Protein AF-A0A6G3XTG0-F1 (afdb_monomer)

Radius of gyration: 20.07 Å; Cα contacts (8 Å, |Δi|>4): 57; chains: 1; bounding box: 42×36×54 Å

Sequence (88 aa):
PQDASARLPTEEQLAAHYGVSVLTMRQALKELEAEGLISRHRRRGTFIEPRARRVSPVRLLGSVDAIVAQQSGEATTVLGHGPVPLPG

Organism: NCBI:txid2706086

Secondary structure (DSSP, 8-state):
--SSTTBPPPHHHHHHHHT--HHHHHHHHHHHHHTTSEEEETTTEEEE-GGGG--------S-HHHHHHH-SS-----------PPP-

Structure (mmCIF, N/CA/C/O backbone):
data_AF-A0A6G3XTG0-F1
#
_entry.id   AF-A0A6G3XTG0-F1
#
loop_
_atom_site.group_PDB
_atom_site.id
_atom_site.type_symbol
_atom_site.label_atom_id
_atom_site.label_alt_id
_atom_site.label_comp_id
_atom_site.label_asym_id
_atom_site.label_entity_id
_atom_site.label_seq_id
_atom_site.pdbx_PDB_ins_code
_atom_site.Cartn_x
_atom_site.Cartn_y
_atom_site.Cartn_z
_atom_site.occupancy
_atom_site.B_iso_or_equiv
_atom_site.auth_seq_id
_atom_site.auth_comp_id
_atom_site.auth_asym_id
_atom_site.auth_atom_id
_atom_site.pdbx_PDB_model_num
ATOM 1 N N . PRO A 1 1 ? -8.264 2.697 -20.462 1.00 35.53 1 PRO A N 1
ATOM 2 C CA . PRO A 1 1 ? -8.603 3.737 -19.462 1.00 35.53 1 PRO A CA 1
ATOM 3 C C . PRO A 1 1 ? -7.557 3.761 -18.332 1.00 35.53 1 PRO A C 1
ATOM 5 O O . PRO A 1 1 ? -7.623 2.938 -17.425 1.00 35.53 1 PRO A O 1
ATOM 8 N N . GLN A 1 2 ? -6.545 4.631 -18.433 1.00 43.19 2 GLN A N 1
ATOM 9 C CA . GLN A 1 2 ? -5.331 4.568 -17.601 1.00 43.19 2 GLN A CA 1
ATOM 10 C C . GLN A 1 2 ? -5.031 5.892 -16.873 1.00 43.19 2 GLN A C 1
ATOM 12 O O . GLN A 1 2 ? -3.888 6.160 -16.536 1.00 43.19 2 GLN A O 1
ATOM 17 N N . ASP A 1 3 ? -6.053 6.696 -16.562 1.00 42.00 3 ASP A N 1
ATOM 18 C CA . ASP A 1 3 ? -5.851 8.063 -16.039 1.00 42.00 3 ASP A CA 1
ATOM 19 C C . ASP A 1 3 ? -6.459 8.316 -14.644 1.00 42.00 3 ASP A C 1
ATOM 21 O O . ASP A 1 3 ? -6.329 9.401 -14.089 1.00 42.00 3 ASP A O 1
ATOM 25 N N . ALA A 1 4 ? -7.024 7.287 -13.997 1.00 47.62 4 ALA A N 1
ATOM 26 C CA . ALA A 1 4 ? -7.351 7.308 -12.559 1.00 47.62 4 ALA A CA 1
ATOM 27 C C . ALA A 1 4 ? -6.152 6.905 -11.661 1.00 47.62 4 ALA A C 1
ATOM 29 O O . ALA A 1 4 ? -6.241 6.899 -10.437 1.00 47.62 4 ALA A O 1
ATOM 30 N N . SER A 1 5 ? -5.022 6.543 -12.278 1.00 58.81 5 SER A N 1
ATOM 31 C CA . SER A 1 5 ? -3.984 5.666 -11.716 1.00 58.81 5 SER A CA 1
ATOM 32 C C . SER A 1 5 ? -3.037 6.326 -10.698 1.00 58.81 5 SER A C 1
ATOM 34 O O . SER A 1 5 ? -2.258 5.625 -10.059 1.00 58.81 5 SER A O 1
ATOM 36 N N . ALA A 1 6 ? -3.052 7.650 -10.526 1.00 79.25 6 ALA A N 1
ATOM 37 C CA . ALA A 1 6 ? -2.079 8.323 -9.657 1.00 79.25 6 ALA A CA 1
ATOM 38 C C . ALA A 1 6 ? -2.464 8.330 -8.170 1.00 79.25 6 ALA A C 1
ATOM 40 O O . ALA A 1 6 ? -1.579 8.461 -7.331 1.00 79.25 6 ALA A O 1
ATOM 41 N N . ARG A 1 7 ? -3.753 8.203 -7.831 1.00 89.62 7 ARG A N 1
ATOM 42 C CA . ARG A 1 7 ? -4.247 8.260 -6.449 1.00 89.62 7 ARG A CA 1
ATOM 43 C C . ARG A 1 7 ? -4.725 6.883 -6.005 1.00 89.62 7 ARG A C 1
ATOM 45 O O . ARG A 1 7 ? -5.524 6.258 -6.694 1.00 89.62 7 ARG A O 1
ATOM 52 N N . LEU A 1 8 ? -4.263 6.436 -4.844 1.00 92.00 8 LEU A N 1
ATOM 53 C CA . LEU A 1 8 ? -4.716 5.187 -4.247 1.00 92.00 8 LEU A CA 1
ATOM 54 C C . LEU A 1 8 ? -6.110 5.343 -3.608 1.00 92.00 8 LEU A C 1
ATOM 56 O O . LEU A 1 8 ? -6.449 6.437 -3.131 1.00 92.00 8 LEU A O 1
ATOM 60 N N . PRO A 1 9 ? -6.903 4.254 -3.557 1.00 94.19 9 PRO A N 1
ATOM 61 C CA . PRO A 1 9 ? -8.105 4.176 -2.729 1.00 94.19 9 PRO A CA 1
ATOM 62 C C . PRO A 1 9 ? -7.792 4.409 -1.241 1.00 94.19 9 PRO A C 1
ATOM 64 O O . PRO A 1 9 ? -6.631 4.445 -0.824 1.00 94.19 9 PRO A O 1
ATOM 67 N N . THR A 1 10 ? -8.827 4.587 -0.418 1.00 94.00 10 THR A N 1
ATOM 68 C CA . THR A 1 10 ? -8.637 4.780 1.029 1.00 94.00 10 THR A CA 1
ATOM 69 C C . THR A 1 10 ? -8.101 3.517 1.712 1.00 94.00 10 THR A C 1
ATOM 71 O O . THR A 1 10 ? -8.230 2.410 1.189 1.00 94.00 10 THR A O 1
ATOM 74 N N . GLU A 1 11 ? -7.536 3.674 2.918 1.00 94.69 11 GLU A N 1
ATOM 75 C CA . GLU A 1 11 ? -7.081 2.545 3.752 1.00 94.69 11 GLU A CA 1
ATOM 76 C C . GLU A 1 11 ? -8.186 1.497 3.938 1.00 94.69 11 GLU A C 1
ATOM 78 O O . GLU A 1 11 ? -7.927 0.305 3.834 1.00 94.69 11 GLU A O 1
ATOM 83 N N . GLU A 1 12 ? -9.421 1.943 4.163 1.00 96.12 12 GLU A N 1
ATOM 84 C CA . GLU A 1 12 ? -10.592 1.086 4.378 1.00 96.12 12 GLU A CA 1
ATOM 85 C C . GLU A 1 12 ? -10.972 0.302 3.119 1.00 96.12 12 GLU A C 1
ATOM 87 O O . GLU A 1 12 ? -11.234 -0.896 3.191 1.00 96.12 12 GLU A O 1
ATOM 92 N N . GLN A 1 13 ? -10.956 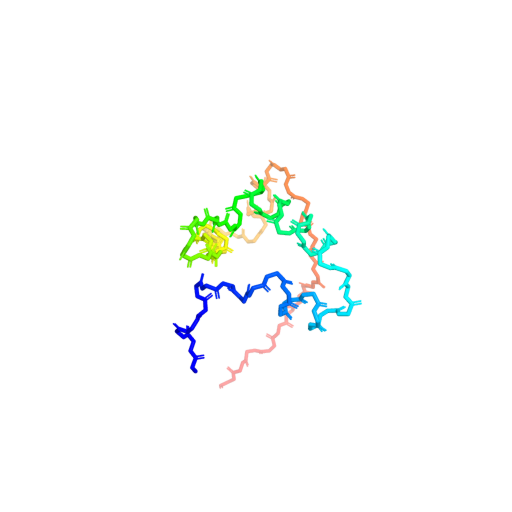0.958 1.955 1.00 95.94 13 GLN A N 1
ATOM 93 C CA . GLN A 1 13 ? -11.255 0.315 0.675 1.00 95.94 13 GLN A CA 1
ATOM 94 C C . GLN A 1 13 ? -10.201 -0.734 0.319 1.00 95.94 13 GLN A C 1
ATOM 96 O O . GLN A 1 13 ? -10.545 -1.830 -0.116 1.00 95.94 13 GLN A O 1
ATOM 101 N N . LEU A 1 14 ? -8.923 -0.415 0.533 1.00 96.19 14 LEU A N 1
ATOM 102 C CA . LEU A 1 14 ? -7.827 -1.354 0.309 1.00 96.19 14 LEU A CA 1
ATOM 103 C C . LEU A 1 14 ? -7.891 -2.519 1.302 1.00 96.19 14 LEU A C 1
ATOM 105 O O . LEU A 1 14 ? -7.774 -3.671 0.900 1.00 96.19 14 LEU A O 1
ATOM 109 N N . ALA A 1 15 ? -8.129 -2.242 2.584 1.00 97.88 15 ALA A N 1
ATOM 110 C CA . ALA A 1 15 ? -8.267 -3.275 3.605 1.00 97.88 15 ALA A CA 1
ATOM 111 C C . ALA A 1 15 ? -9.405 -4.253 3.273 1.00 97.88 15 ALA A C 1
ATOM 113 O O . ALA A 1 15 ? -9.198 -5.464 3.317 1.00 97.88 15 ALA A O 1
ATOM 114 N N . ALA A 1 16 ? -10.567 -3.737 2.858 1.00 98.00 16 ALA A N 1
ATOM 115 C CA . ALA A 1 16 ? -11.694 -4.553 2.416 1.00 98.00 16 ALA A CA 1
ATOM 116 C C . ALA A 1 16 ? -11.368 -5.368 1.155 1.00 98.00 16 ALA A C 1
ATOM 118 O O . ALA A 1 16 ? -11.685 -6.552 1.098 1.00 98.00 16 ALA A O 1
ATOM 119 N N . HIS A 1 17 ? -10.703 -4.760 0.166 1.00 97.00 17 HIS A N 1
ATOM 120 C CA . HIS A 1 17 ? -10.322 -5.441 -1.072 1.00 97.00 17 HIS A CA 1
ATOM 121 C C . HIS A 1 17 ? -9.364 -6.615 -0.830 1.00 97.00 17 HIS A C 1
ATOM 123 O O . HIS A 1 17 ? -9.522 -7.670 -1.436 1.00 97.00 17 HIS A O 1
ATOM 129 N N . TYR A 1 18 ? -8.395 -6.441 0.072 1.00 96.56 18 TYR A N 1
ATOM 130 C CA . TYR A 1 18 ? -7.392 -7.460 0.388 1.00 96.56 18 TYR A CA 1
ATOM 131 C C . TYR A 1 18 ? -7.777 -8.375 1.562 1.00 96.56 18 TYR A C 1
ATOM 133 O O . TYR A 1 18 ? -7.019 -9.283 1.891 1.00 96.56 18 TYR A O 1
ATOM 141 N N . GLY A 1 1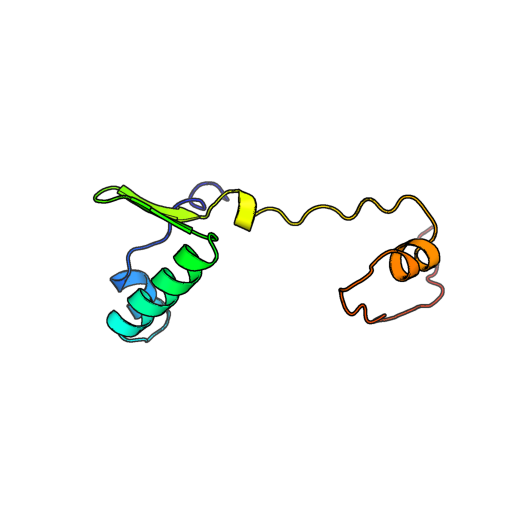9 ? -8.931 -8.159 2.203 1.00 97.56 19 GLY A N 1
ATOM 142 C CA . GLY A 1 19 ? -9.391 -8.975 3.331 1.00 97.56 19 GLY A CA 1
ATOM 143 C C . GLY A 1 19 ? -8.509 -8.867 4.581 1.00 97.56 19 GLY A C 1
ATOM 144 O O . GLY A 1 19 ? -8.387 -9.830 5.334 1.00 97.56 19 GLY A O 1
ATOM 145 N N . VAL A 1 20 ? -7.875 -7.713 4.804 1.00 98.06 20 VAL A N 1
ATOM 146 C CA . VAL A 1 20 ? -6.976 -7.472 5.945 1.00 98.06 20 VAL A CA 1
ATOM 147 C C . VAL A 1 20 ? -7.548 -6.429 6.900 1.00 98.06 20 VAL A C 1
ATOM 149 O O . VAL A 1 20 ? -8.458 -5.674 6.561 1.00 98.06 20 VAL A O 1
ATOM 152 N N . SER A 1 21 ? -6.991 -6.346 8.110 1.00 98.31 21 SER A N 1
ATOM 153 C CA . SER A 1 21 ? -7.350 -5.265 9.030 1.00 98.31 21 SER A CA 1
ATOM 154 C C . SER A 1 21 ? -6.890 -3.900 8.493 1.00 98.31 21 SER A C 1
ATOM 156 O O . SER A 1 21 ? -5.848 -3.790 7.838 1.00 98.31 21 SER A O 1
ATOM 158 N N . VAL A 1 22 ? -7.619 -2.830 8.830 1.00 97.75 22 VAL A N 1
ATOM 159 C CA . VAL A 1 22 ? -7.224 -1.449 8.482 1.00 97.75 22 VAL A CA 1
ATOM 160 C C . VAL A 1 22 ? -5.852 -1.097 9.068 1.00 97.75 22 VAL A C 1
ATOM 162 O O . VAL A 1 22 ? -5.072 -0.397 8.430 1.00 97.75 22 VAL A O 1
ATOM 165 N N . LEU A 1 23 ? -5.516 -1.623 10.252 1.00 97.94 23 LEU A N 1
ATOM 166 C CA . LEU A 1 23 ? -4.200 -1.429 10.866 1.00 97.94 23 LEU A CA 1
ATOM 167 C C . LEU A 1 23 ? -3.080 -2.053 10.020 1.00 97.94 23 LEU A C 1
ATOM 169 O O . LEU A 1 23 ? -2.052 -1.415 9.802 1.00 97.94 23 LEU A O 1
ATOM 173 N N . THR A 1 24 ? -3.299 -3.265 9.505 1.00 97.50 24 THR A N 1
ATOM 174 C CA . THR A 1 24 ? -2.362 -3.957 8.607 1.00 97.50 24 THR A CA 1
ATOM 175 C C . THR A 1 24 ? -2.159 -3.164 7.319 1.00 97.50 24 THR A C 1
ATOM 177 O O . THR A 1 24 ? -1.024 -2.91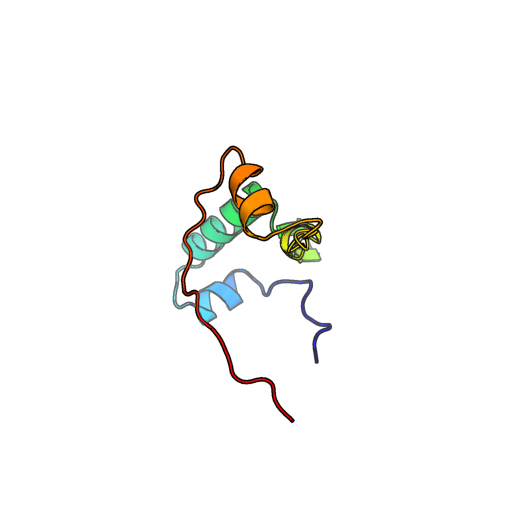8 6.919 1.00 97.50 24 THR A O 1
ATOM 180 N N . MET A 1 25 ? -3.249 -2.696 6.702 1.00 97.50 25 MET A N 1
ATOM 181 C CA . MET A 1 25 ? -3.169 -1.876 5.491 1.00 97.50 25 MET A CA 1
ATOM 182 C C . MET A 1 25 ? -2.438 -0.553 5.749 1.00 97.50 25 MET A C 1
ATOM 184 O O . MET A 1 25 ? -1.589 -0.139 4.961 1.00 97.50 25 MET A O 1
ATOM 188 N N . ARG A 1 26 ? -2.702 0.095 6.888 1.00 96.25 26 ARG A N 1
ATOM 189 C CA . ARG A 1 26 ? -2.000 1.317 7.290 1.00 96.25 26 ARG A CA 1
ATOM 190 C C . ARG A 1 26 ? -0.494 1.102 7.412 1.00 96.25 26 ARG A C 1
ATOM 192 O O . ARG A 1 26 ? 0.257 1.975 6.975 1.00 96.25 26 ARG A O 1
ATOM 199 N N . GLN A 1 27 ? -0.076 -0.018 8.005 1.00 97.81 27 GLN A N 1
ATOM 200 C CA . GLN A 1 27 ? 1.332 -0.382 8.154 1.00 97.81 27 GLN A CA 1
ATOM 201 C C . GLN A 1 27 ? 1.990 -0.624 6.789 1.00 97.81 27 GLN A C 1
ATOM 203 O O . GLN A 1 27 ? 3.013 -0.009 6.505 1.00 97.81 27 GLN A O 1
ATOM 208 N N . ALA A 1 28 ? 1.355 -1.396 5.904 1.00 96.94 28 ALA A N 1
ATOM 209 C CA . ALA A 1 28 ? 1.859 -1.624 4.548 1.00 96.94 28 ALA A CA 1
ATOM 210 C C . ALA A 1 28 ? 2.032 -0.307 3.769 1.00 96.94 28 ALA A C 1
ATOM 212 O O . ALA A 1 28 ? 3.089 -0.021 3.214 1.00 96.94 28 ALA A O 1
ATOM 213 N N . LEU A 1 29 ? 1.025 0.572 3.802 1.00 95.94 29 LEU A N 1
ATOM 214 C CA . LEU A 1 29 ? 1.126 1.888 3.171 1.00 95.94 29 LEU A CA 1
ATOM 215 C C . LEU A 1 29 ? 2.181 2.791 3.838 1.00 95.94 29 LEU A C 1
ATOM 217 O O . LEU A 1 29 ? 2.550 3.816 3.274 1.00 95.94 29 LEU A O 1
ATOM 221 N N . LYS A 1 30 ? 2.591 2.535 5.084 1.00 96.12 30 LYS A N 1
ATOM 222 C CA . LYS A 1 30 ? 3.646 3.312 5.756 1.00 96.12 30 LYS A CA 1
ATOM 223 C C . LYS A 1 30 ? 5.021 2.868 5.260 1.00 96.12 30 LYS A C 1
ATOM 225 O O . LYS A 1 30 ? 5.886 3.708 5.051 1.00 96.12 30 LYS A O 1
ATOM 230 N N . GLU A 1 31 ? 5.198 1.571 5.036 1.00 97.12 31 GLU A N 1
ATOM 231 C CA . GLU A 1 31 ? 6.416 1.002 4.452 1.00 97.12 31 GLU A CA 1
ATOM 232 C C . GLU A 1 31 ? 6.615 1.483 3.011 1.00 97.12 31 GLU A C 1
ATOM 234 O O . GLU A 1 31 ? 7.666 2.030 2.695 1.00 97.12 31 GLU A O 1
ATOM 239 N N . LEU A 1 32 ? 5.566 1.443 2.183 1.00 94.31 32 LEU A N 1
ATOM 240 C CA . LEU A 1 32 ? 5.626 1.965 0.810 1.00 94.31 32 LEU A CA 1
ATOM 241 C C . LEU A 1 32 ? 5.951 3.468 0.748 1.00 94.31 32 LEU A C 1
ATOM 243 O O . LEU A 1 32 ? 6.593 3.936 -0.192 1.00 94.31 32 LEU A O 1
ATOM 247 N N . GLU A 1 33 ? 5.495 4.246 1.732 1.00 94.31 33 GLU A N 1
ATOM 248 C CA . GLU A 1 33 ? 5.845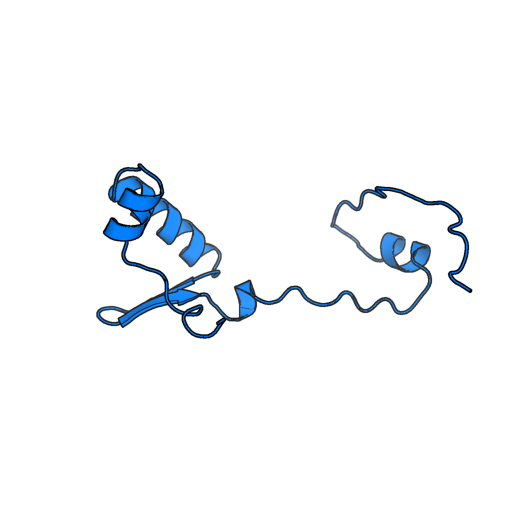 5.664 1.854 1.00 94.31 33 GLU A CA 1
ATOM 249 C C . GLU A 1 33 ? 7.313 5.850 2.262 1.00 94.31 33 GLU A C 1
ATOM 251 O O . GLU A 1 33 ? 7.995 6.710 1.706 1.00 94.31 33 GLU A O 1
ATOM 256 N N . ALA A 1 34 ? 7.825 5.017 3.173 1.00 94.31 34 ALA A N 1
ATOM 257 C CA . ALA A 1 34 ? 9.227 5.032 3.591 1.00 94.31 34 ALA A CA 1
ATOM 258 C C . ALA A 1 34 ? 10.186 4.633 2.454 1.00 94.31 34 ALA A C 1
ATOM 260 O O . ALA A 1 34 ? 11.229 5.260 2.282 1.00 94.31 34 ALA A O 1
ATOM 261 N N . GLU A 1 35 ? 9.801 3.659 1.627 1.00 92.75 35 GLU A N 1
ATOM 262 C CA . GLU A 1 35 ? 10.493 3.305 0.377 1.00 92.75 35 GLU A CA 1
ATOM 263 C C . GLU A 1 35 ? 10.341 4.385 -0.702 1.00 92.75 35 GLU A C 1
ATOM 265 O O . GLU A 1 35 ? 11.017 4.380 -1.734 1.00 92.75 35 GLU A O 1
ATOM 270 N N . GLY A 1 36 ? 9.453 5.351 -0.466 1.00 90.50 36 GLY A N 1
ATOM 271 C CA . GLY A 1 36 ? 9.268 6.478 -1.349 1.00 90.50 36 GLY A CA 1
ATOM 272 C C . GLY A 1 36 ? 8.450 6.165 -2.594 1.00 90.50 36 GLY A C 1
ATOM 273 O O . GLY A 1 36 ? 8.491 6.932 -3.559 1.00 90.50 36 GLY A O 1
ATOM 274 N N . LEU A 1 37 ? 7.724 5.054 -2.595 1.00 91.69 37 LEU A N 1
ATOM 275 C CA . LEU A 1 37 ? 6.897 4.622 -3.713 1.00 91.69 37 LEU A CA 1
ATOM 276 C C . LEU A 1 37 ? 5.563 5.374 -3.766 1.00 91.69 37 LEU A C 1
ATOM 278 O O . LEU A 1 37 ? 4.947 5.480 -4.829 1.00 91.69 37 LEU A O 1
ATOM 282 N N . ILE A 1 38 ? 5.131 5.922 -2.630 1.00 94.00 38 ILE A N 1
ATOM 283 C CA . ILE A 1 38 ? 3.910 6.715 -2.492 1.00 94.00 38 ILE A CA 1
ATOM 284 C C . ILE A 1 38 ? 4.141 7.948 -1.608 1.00 94.00 38 ILE A C 1
ATOM 286 O O . ILE A 1 38 ? 5.083 7.984 -0.821 1.00 94.00 38 ILE A O 1
ATOM 290 N N . SER A 1 39 ? 3.245 8.932 -1.695 1.00 93.12 39 SER A N 1
ATOM 291 C CA . SER A 1 39 ? 3.187 10.086 -0.792 1.00 93.12 39 SER A CA 1
ATOM 292 C C . SER A 1 39 ? 1.785 10.319 -0.243 1.00 93.12 39 SER A C 1
ATOM 294 O O . SER A 1 39 ? 0.780 10.262 -0.964 1.00 93.12 39 SER A O 1
ATOM 296 N N . ARG A 1 40 ? 1.696 10.623 1.056 1.00 92.25 40 ARG A N 1
ATOM 297 C CA . ARG A 1 40 ? 0.429 10.944 1.721 1.00 92.25 40 ARG A CA 1
ATOM 298 C C . ARG A 1 40 ? 0.263 12.444 1.900 1.00 92.25 40 ARG A C 1
ATOM 300 O O . ARG A 1 40 ? 1.097 13.130 2.477 1.00 92.25 40 ARG A O 1
ATOM 307 N N . HIS A 1 41 ? -0.891 12.948 1.484 1.00 89.56 41 HIS A N 1
ATOM 308 C CA . HIS A 1 41 ? -1.256 14.346 1.642 1.00 89.56 41 HIS A CA 1
ATOM 309 C C . HIS A 1 41 ? -2.510 14.463 2.507 1.00 89.56 41 HIS A C 1
ATOM 311 O O . HIS A 1 41 ? -3.589 13.967 2.158 1.00 89.56 41 HIS A O 1
ATOM 317 N N . ARG A 1 42 ? -2.394 15.164 3.641 1.00 84.38 42 ARG A N 1
ATOM 318 C CA . ARG A 1 42 ? -3.517 15.380 4.565 1.00 84.38 42 ARG A CA 1
ATOM 319 C C . ARG A 1 42 ? -4.705 15.999 3.813 1.00 84.38 42 ARG A C 1
ATOM 321 O O . ARG A 1 42 ? -4.549 17.007 3.129 1.00 84.38 42 ARG A O 1
ATOM 328 N N . ARG A 1 43 ? -5.892 15.388 3.936 1.00 84.94 43 ARG A N 1
ATOM 329 C CA . ARG A 1 43 ? -7.149 15.754 3.234 1.00 84.94 43 ARG A CA 1
ATOM 330 C C . ARG A 1 43 ? -7.130 15.636 1.699 1.00 84.94 43 ARG A C 1
ATOM 332 O O . ARG A 1 43 ? -8.145 15.923 1.076 1.00 84.94 43 ARG A O 1
ATOM 339 N N . ARG A 1 44 ? -6.026 15.204 1.081 1.00 83.94 44 ARG A N 1
ATOM 340 C CA . ARG A 1 44 ? -5.923 15.001 -0.378 1.00 83.94 44 ARG A CA 1
ATOM 341 C C . ARG A 1 44 ? -5.782 13.531 -0.77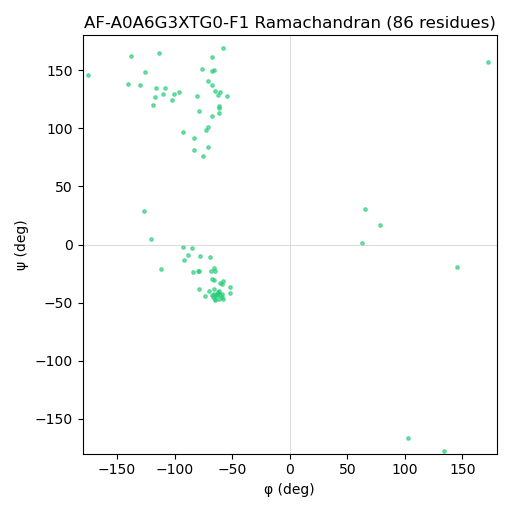6 1.00 83.94 44 ARG A C 1
ATOM 343 O O . ARG A 1 44 ? -6.147 13.189 -1.894 1.00 83.94 44 ARG A O 1
ATOM 350 N N . GLY A 1 45 ? -5.350 12.667 0.142 1.00 89.19 45 GLY A N 1
ATOM 351 C CA . GLY A 1 45 ? -5.231 11.223 -0.072 1.00 89.19 45 GLY A CA 1
ATOM 352 C C . GLY A 1 45 ? -3.791 10.778 -0.316 1.00 89.19 45 GLY A C 1
ATOM 353 O O . GLY A 1 45 ? -2.851 11.530 -0.053 1.00 89.19 45 GLY A O 1
ATOM 354 N N . THR A 1 46 ? -3.639 9.548 -0.797 1.00 93.12 46 THR A N 1
ATOM 355 C CA . THR A 1 46 ? -2.341 8.909 -1.045 1.00 93.12 46 THR A CA 1
ATOM 356 C C . THR A 1 46 ? -2.097 8.798 -2.543 1.00 93.12 46 THR A C 1
ATOM 358 O O . THR A 1 46 ? -3.002 8.406 -3.279 1.00 93.12 46 THR A O 1
ATOM 361 N N . PHE A 1 47 ? -0.895 9.138 -2.995 1.00 92.75 47 PHE A N 1
ATOM 362 C CA . PHE A 1 47 ? -0.536 9.199 -4.410 1.00 92.75 47 PHE A CA 1
ATOM 363 C C . PHE A 1 47 ? 0.693 8.344 -4.708 1.00 92.75 47 PHE A C 1
ATOM 365 O O . PHE A 1 47 ? 1.555 8.194 -3.853 1.00 92.75 47 PHE A O 1
ATOM 372 N N . ILE A 1 48 ? 0.765 7.782 -5.914 1.00 91.94 48 ILE A N 1
ATOM 373 C CA . ILE A 1 48 ? 1.911 7.004 -6.398 1.00 91.94 48 ILE A CA 1
ATOM 374 C C . ILE A 1 48 ? 2.996 7.966 -6.875 1.00 91.94 48 ILE A C 1
ATOM 376 O O . ILE A 1 48 ? 2.737 8.819 -7.726 1.00 91.94 48 ILE A O 1
ATOM 380 N N . GLU A 1 49 ? 4.216 7.797 -6.373 1.00 89.81 49 GLU A N 1
ATOM 381 C CA . GLU A 1 49 ? 5.343 8.640 -6.752 1.00 89.81 49 GLU A CA 1
ATOM 382 C C . GLU A 1 49 ? 5.803 8.357 -8.194 1.00 89.81 49 GLU A C 1
ATOM 384 O O . GLU A 1 49 ? 5.891 7.197 -8.607 1.00 89.81 49 GLU A O 1
ATOM 389 N N . PRO A 1 50 ? 6.179 9.380 -8.986 1.00 77.06 50 PRO A N 1
ATOM 390 C CA . PRO A 1 50 ? 6.629 9.185 -10.365 1.00 77.06 50 PRO A CA 1
ATOM 391 C C . PRO A 1 50 ? 7.845 8.261 -10.486 1.00 77.06 50 PRO A C 1
ATOM 393 O O . PRO A 1 50 ? 7.973 7.546 -11.477 1.00 77.06 50 PRO A O 1
ATOM 396 N N . ARG A 1 51 ? 8.732 8.247 -9.479 1.00 72.19 51 ARG A N 1
ATOM 397 C CA . ARG A 1 51 ? 9.886 7.334 -9.430 1.00 72.19 51 ARG A CA 1
ATOM 398 C C . ARG A 1 51 ? 9.480 5.868 -9.294 1.00 72.19 51 ARG A C 1
ATOM 400 O O . ARG A 1 51 ? 10.151 5.027 -9.873 1.00 72.19 51 ARG A O 1
ATOM 407 N N . ALA A 1 52 ? 8.356 5.574 -8.637 1.00 67.38 52 ALA A N 1
ATOM 408 C CA . ALA A 1 52 ? 7.827 4.214 -8.538 1.00 67.38 52 ALA A CA 1
ATOM 409 C C . ALA A 1 52 ? 7.402 3.662 -9.909 1.00 67.38 52 ALA A C 1
ATOM 411 O O . ALA A 1 52 ? 7.347 2.456 -10.110 1.00 67.38 52 ALA A O 1
ATOM 412 N N . ARG A 1 53 ? 7.113 4.549 -10.872 1.00 64.94 53 ARG A N 1
ATOM 413 C CA . ARG A 1 53 ? 6.764 4.184 -12.253 1.00 64.94 53 ARG A CA 1
ATOM 414 C C . ARG A 1 53 ? 7.980 4.058 -13.169 1.00 64.94 53 ARG A C 1
ATOM 416 O O . ARG A 1 53 ? 7.826 3.638 -14.314 1.00 64.94 53 ARG A O 1
ATOM 423 N N . ARG A 1 54 ? 9.174 4.455 -12.716 1.00 60.72 54 ARG A N 1
ATOM 424 C CA . ARG A 1 54 ? 10.382 4.407 -13.541 1.00 60.72 54 ARG A CA 1
ATOM 425 C C . ARG A 1 54 ? 10.973 3.006 -13.502 1.00 60.72 54 ARG A C 1
ATOM 427 O O . ARG A 1 54 ? 11.842 2.712 -12.692 1.00 60.72 54 ARG A O 1
ATOM 434 N N . VAL A 1 55 ? 10.567 2.180 -14.458 1.00 57.31 55 VAL A N 1
ATOM 435 C CA . VAL A 1 55 ? 11.486 1.182 -15.006 1.00 57.31 55 VAL A CA 1
ATOM 436 C C . VAL A 1 55 ? 12.491 1.984 -15.826 1.00 57.31 55 VAL A C 1
ATOM 438 O O . VAL A 1 55 ? 12.153 2.480 -16.900 1.00 57.31 55 VAL A O 1
ATOM 441 N N . SER A 1 56 ? 13.684 2.232 -15.288 1.00 56.00 56 SER A N 1
ATOM 442 C CA . SER A 1 56 ? 14.745 2.851 -16.085 1.00 56.00 56 SER A CA 1
ATOM 443 C C . SER A 1 56 ? 15.051 1.906 -17.245 1.00 56.00 56 SER A C 1
ATOM 445 O O . SER A 1 56 ? 15.456 0.772 -16.984 1.00 56.00 56 SER A O 1
ATOM 447 N N . PRO A 1 57 ? 14.845 2.308 -18.513 1.00 52.91 57 PRO A N 1
ATOM 448 C CA . PRO A 1 57 ? 15.235 1.462 -19.623 1.00 52.91 57 PRO A CA 1
ATOM 449 C C . PRO A 1 57 ? 16.747 1.272 -19.538 1.00 52.91 57 PRO A C 1
ATOM 451 O O . PRO A 1 57 ? 17.507 2.244 -19.575 1.00 52.91 57 PRO A O 1
ATOM 454 N N . VAL A 1 58 ? 17.181 0.021 -19.387 1.00 59.41 58 VAL A N 1
ATOM 455 C CA . VAL A 1 58 ? 18.597 -0.321 -19.473 1.00 59.41 58 VAL A CA 1
ATOM 456 C C . VAL A 1 58 ? 19.039 0.064 -20.878 1.00 59.41 58 VAL A C 1
ATOM 458 O O . VAL A 1 58 ? 18.557 -0.486 -21.869 1.00 59.41 58 VAL A O 1
ATOM 461 N N . ARG A 1 59 ? 19.915 1.067 -20.987 1.00 57.09 59 ARG A N 1
ATOM 462 C CA . ARG A 1 59 ? 20.528 1.408 -22.269 1.00 57.09 59 ARG A CA 1
ATOM 463 C C . ARG A 1 59 ? 21.542 0.328 -22.604 1.00 57.09 59 ARG A C 1
ATOM 465 O O . ARG A 1 59 ? 22.667 0.351 -22.120 1.00 57.09 59 ARG A O 1
ATOM 472 N N . LEU A 1 60 ? 21.113 -0.607 -23.441 1.00 57.25 60 LEU A N 1
ATOM 473 C CA . LEU A 1 60 ? 21.948 -1.658 -24.001 1.00 57.25 60 LEU A CA 1
ATOM 474 C C . LEU A 1 60 ? 22.844 -1.056 -25.100 1.00 57.25 60 LEU A C 1
ATOM 476 O O . LEU A 1 60 ? 22.554 -1.183 -26.286 1.00 57.25 60 LEU A O 1
ATOM 480 N N . LEU A 1 61 ? 23.902 -0.332 -24.721 1.00 57.38 61 LEU A N 1
ATOM 481 C CA . LEU A 1 61 ? 24.994 -0.014 -25.646 1.00 57.38 61 LEU A CA 1
ATOM 482 C C . LEU A 1 61 ? 26.070 -1.094 -25.504 1.00 57.38 61 LEU A C 1
ATOM 484 O O . LEU A 1 61 ? 26.897 -1.028 -24.601 1.00 57.38 61 LEU A O 1
ATOM 488 N N . GLY A 1 62 ? 26.046 -2.091 -26.388 1.00 62.50 62 GLY A N 1
ATOM 489 C CA . GLY A 1 62 ? 27.039 -3.168 -26.423 1.00 62.50 62 GLY A CA 1
ATOM 490 C C . GLY A 1 62 ? 26.419 -4.555 -26.569 1.00 62.50 62 GLY A C 1
ATOM 491 O O . GLY A 1 62 ? 25.206 -4.700 -26.713 1.00 62.50 62 GLY A O 1
ATOM 492 N N . SER A 1 63 ? 27.264 -5.585 -26.554 1.00 67.19 63 SER A N 1
ATOM 493 C CA . SER A 1 63 ? 26.803 -6.971 -26.474 1.00 67.19 63 SER A CA 1
ATOM 494 C C . SER A 1 63 ? 26.159 -7.234 -25.110 1.00 67.19 63 SER A C 1
ATOM 496 O O . SER A 1 63 ? 26.563 -6.651 -24.105 1.00 67.19 63 SER A O 1
ATOM 498 N N . VAL A 1 64 ? 25.181 -8.144 -25.062 1.00 64.56 64 VAL A N 1
ATOM 499 C CA . VAL A 1 64 ? 24.546 -8.592 -23.805 1.00 64.56 64 VAL A CA 1
ATOM 500 C C . VAL A 1 64 ? 25.605 -9.030 -22.783 1.00 64.56 64 VAL A C 1
ATOM 502 O O . VAL A 1 64 ? 25.492 -8.714 -21.604 1.00 64.56 64 VAL A O 1
ATOM 505 N N . ASP A 1 65 ? 26.682 -9.657 -23.261 1.00 61.44 65 ASP A N 1
ATOM 506 C CA . ASP A 1 65 ? 27.843 -10.071 -22.467 1.00 61.44 65 ASP A CA 1
ATOM 507 C C . ASP A 1 65 ? 28.557 -8.885 -21.788 1.00 61.44 65 ASP A C 1
ATOM 509 O O . ASP A 1 65 ? 28.842 -8.910 -20.590 1.00 61.44 65 ASP A O 1
ATOM 513 N N . ALA A 1 66 ? 28.751 -7.783 -22.522 1.00 62.28 66 ALA A N 1
ATOM 514 C CA . ALA A 1 66 ? 29.370 -6.571 -21.992 1.00 62.28 66 ALA A CA 1
ATOM 515 C C . ALA A 1 66 ? 28.500 -5.872 -20.935 1.00 62.28 66 ALA A C 1
ATOM 517 O O . ALA A 1 66 ? 29.035 -5.227 -20.037 1.00 62.28 66 ALA A O 1
ATOM 518 N N . ILE A 1 67 ? 27.173 -6.000 -21.030 1.00 61.88 67 ILE A N 1
ATOM 519 C CA . ILE A 1 67 ? 26.218 -5.414 -20.079 1.00 61.88 67 ILE A CA 1
ATOM 520 C C . ILE A 1 67 ? 26.230 -6.193 -18.764 1.00 61.88 67 ILE A C 1
ATOM 522 O O . ILE A 1 67 ? 26.314 -5.584 -17.699 1.00 61.88 67 ILE A O 1
ATOM 526 N N . VAL A 1 68 ? 26.227 -7.528 -18.838 1.00 64.44 68 VAL A N 1
ATOM 527 C CA . VAL A 1 68 ? 26.314 -8.403 -17.659 1.00 64.44 68 VAL A CA 1
ATOM 528 C C . VAL A 1 68 ? 27.627 -8.169 -16.905 1.00 64.44 68 VAL A C 1
ATOM 530 O O . VAL A 1 68 ? 27.622 -8.078 -15.680 1.00 64.44 68 VAL A O 1
ATOM 533 N N . ALA A 1 69 ? 28.742 -7.986 -17.619 1.00 61.41 69 ALA A N 1
ATOM 534 C CA . ALA A 1 69 ? 30.042 -7.718 -17.003 1.00 61.41 69 ALA A CA 1
ATOM 535 C C . ALA A 1 69 ? 30.143 -6.339 -16.313 1.00 61.41 69 ALA A C 1
ATOM 537 O O . ALA A 1 69 ? 30.989 -6.157 -15.438 1.00 61.41 69 ALA A O 1
ATOM 538 N N . GLN A 1 70 ? 29.306 -5.361 -16.689 1.00 61.00 70 GLN A N 1
ATOM 539 C CA . GLN A 1 70 ? 29.375 -3.981 -16.182 1.00 61.00 70 GLN A CA 1
ATOM 540 C C . GLN A 1 70 ? 28.491 -3.725 -14.949 1.00 61.00 70 GLN A C 1
ATOM 542 O O . GLN A 1 70 ? 28.654 -2.701 -14.285 1.00 61.00 70 GLN A O 1
ATOM 547 N N . GLN A 1 71 ? 27.568 -4.635 -14.614 1.00 57.78 71 GLN A N 1
ATOM 548 C CA . GLN A 1 71 ? 26.693 -4.505 -13.446 1.00 57.78 71 GLN A CA 1
ATOM 549 C C . GLN A 1 71 ? 27.394 -4.998 -12.176 1.00 57.78 71 GLN A C 1
ATOM 551 O O . GLN A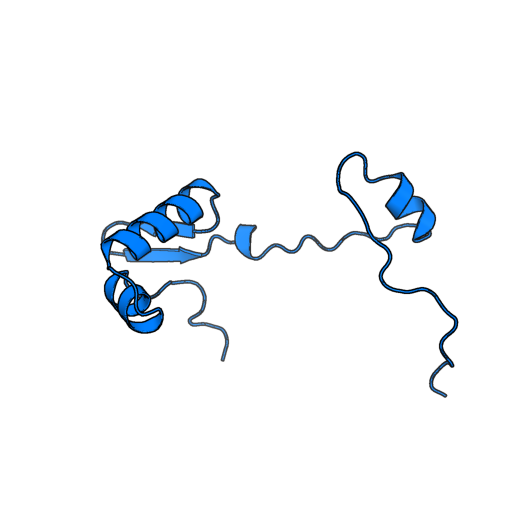 1 71 ? 27.180 -6.107 -11.693 1.00 57.78 71 GLN A O 1
ATOM 556 N N . SER A 1 72 ? 28.234 -4.148 -11.590 1.00 56.00 72 SER A N 1
ATOM 557 C CA . SER A 1 72 ? 28.790 -4.375 -10.257 1.00 56.00 72 SER A CA 1
ATOM 558 C C . SER A 1 72 ? 27.702 -4.209 -9.183 1.00 56.00 72 SER A C 1
ATOM 560 O O . SER A 1 72 ? 27.560 -3.130 -8.609 1.00 56.00 72 SER A O 1
ATOM 562 N N . GLY A 1 73 ? 26.923 -5.266 -8.925 1.00 57.28 73 GLY A N 1
ATOM 563 C CA . GLY A 1 73 ? 26.136 -5.406 -7.691 1.00 57.28 73 GLY A CA 1
ATOM 564 C C . GLY A 1 73 ? 24.773 -6.098 -7.794 1.00 57.28 73 GLY A C 1
ATOM 565 O O . GLY A 1 73 ? 24.278 -6.569 -6.774 1.00 57.28 73 GLY A O 1
ATOM 566 N N . GLU A 1 74 ? 24.169 -6.202 -8.979 1.00 59.34 74 GLU A N 1
ATOM 567 C CA . GLU A 1 74 ? 22.866 -6.864 -9.147 1.00 59.34 74 GLU A CA 1
ATOM 568 C C . GLU A 1 74 ? 23.037 -8.265 -9.741 1.00 59.34 74 GLU A C 1
ATOM 570 O O . GLU A 1 74 ? 23.648 -8.448 -10.794 1.00 59.34 74 GLU A O 1
ATOM 575 N N . ALA A 1 75 ? 22.502 -9.276 -9.050 1.00 63.56 75 ALA A N 1
ATOM 576 C CA . ALA A 1 75 ? 22.551 -10.656 -9.514 1.00 63.56 75 ALA A CA 1
ATOM 577 C C . ALA A 1 75 ? 21.679 -10.816 -10.768 1.00 63.56 75 ALA A C 1
ATOM 579 O O . ALA A 1 75 ? 20.452 -10.763 -10.698 1.00 63.56 75 ALA A O 1
ATOM 580 N N . THR A 1 76 ? 22.317 -11.039 -11.914 1.00 64.69 76 THR A N 1
ATOM 581 C CA . THR A 1 76 ? 21.628 -11.340 -13.172 1.00 64.69 76 THR A CA 1
ATOM 582 C C . THR A 1 76 ? 21.577 -12.850 -13.383 1.00 64.69 76 THR A C 1
ATOM 584 O O . THR A 1 76 ? 22.590 -13.535 -13.270 1.00 64.69 76 THR A O 1
ATOM 587 N N . THR A 1 77 ? 20.396 -13.382 -13.708 1.00 73.25 77 THR A N 1
ATOM 588 C CA . THR A 1 77 ? 20.210 -14.781 -14.122 1.00 73.25 77 THR A CA 1
ATOM 589 C C . THR A 1 77 ? 19.691 -14.821 -15.554 1.00 73.25 77 THR A C 1
ATOM 591 O O . THR A 1 77 ? 18.689 -14.187 -15.883 1.00 73.25 77 THR A O 1
ATOM 594 N N . VAL A 1 78 ? 20.378 -15.575 -16.414 1.00 78.69 78 VAL A N 1
ATOM 595 C CA . VAL A 1 78 ? 19.951 -15.814 -17.796 1.00 78.69 78 VAL A CA 1
ATOM 596 C C . VAL A 1 78 ? 18.850 -16.871 -17.787 1.00 78.69 78 VAL A C 1
ATOM 598 O O . VAL A 1 78 ? 19.097 -18.020 -17.433 1.00 78.69 78 VAL A O 1
ATOM 601 N N . LEU A 1 79 ? 17.635 -16.488 -18.190 1.00 81.44 79 LEU A N 1
ATOM 602 C CA . LEU A 1 79 ? 16.485 -17.400 -18.258 1.00 81.44 79 LEU A CA 1
ATOM 603 C C . LEU A 1 79 ? 16.486 -18.285 -19.518 1.00 81.44 79 LEU A C 1
ATOM 605 O O . LEU A 1 79 ? 15.881 -19.353 -19.513 1.00 81.44 79 LEU A O 1
ATOM 609 N N . GLY A 1 80 ? 17.167 -17.872 -20.593 1.00 79.06 80 GLY A N 1
ATOM 610 C CA . GLY A 1 80 ? 17.283 -18.658 -21.821 1.00 79.06 80 GLY A CA 1
ATOM 611 C C . GLY A 1 80 ? 18.200 -18.013 -22.859 1.00 79.06 80 GLY A C 1
ATOM 612 O O . GLY A 1 80 ? 18.259 -16.790 -22.970 1.00 79.06 80 GLY A O 1
ATOM 613 N N . HIS A 1 81 ? 18.911 -18.845 -23.620 1.00 80.06 81 HIS A N 1
ATOM 614 C CA . HIS A 1 81 ? 19.686 -18.442 -24.794 1.00 80.06 81 HIS A CA 1
ATOM 615 C C . HIS A 1 81 ? 19.521 -19.505 -25.887 1.00 80.06 81 HIS A C 1
ATOM 617 O O . HIS A 1 81 ? 19.520 -20.700 -25.599 1.00 80.06 81 HIS A O 1
ATOM 623 N N . GLY A 1 82 ? 19.348 -19.081 -27.137 1.00 80.56 82 GLY A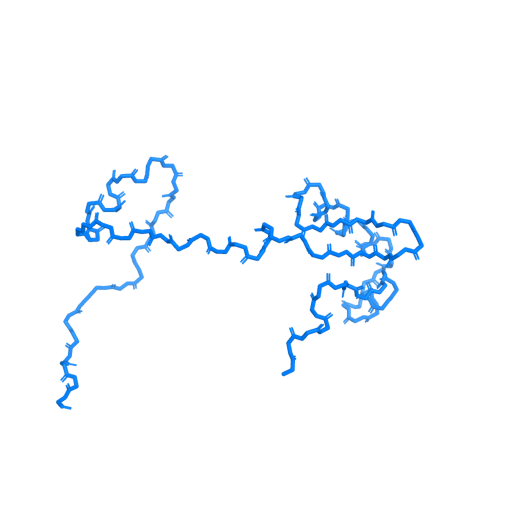 N 1
ATOM 624 C CA . GLY A 1 82 ? 19.206 -20.002 -28.259 1.00 80.56 82 GLY A CA 1
ATOM 625 C C . GLY A 1 82 ? 18.826 -19.292 -29.558 1.00 80.56 82 GLY A C 1
ATOM 626 O O . GLY A 1 82 ? 18.287 -18.184 -29.517 1.00 80.56 82 GLY A O 1
ATOM 627 N N . PRO A 1 83 ? 19.122 -19.900 -30.715 1.00 82.88 83 PRO A N 1
ATOM 628 C CA . PRO A 1 83 ? 18.706 -19.367 -32.004 1.00 82.88 83 PRO A CA 1
ATOM 629 C C . PRO A 1 83 ? 17.178 -19.448 -32.154 1.00 82.88 83 PRO A C 1
ATOM 631 O O . PRO A 1 83 ? 16.570 -20.466 -31.829 1.00 82.88 83 PRO A O 1
ATOM 634 N N . VAL A 1 84 ? 16.565 -18.385 -32.679 1.00 87.81 84 VAL A N 1
ATOM 635 C CA . VAL A 1 84 ? 15.138 -18.338 -33.042 1.00 87.81 84 VAL A CA 1
ATOM 636 C C . VAL A 1 84 ? 15.036 -18.136 -34.558 1.00 87.81 84 VAL A C 1
ATOM 638 O O . VAL A 1 84 ? 15.765 -17.293 -35.090 1.00 87.81 84 VAL A O 1
ATOM 641 N N . PRO A 1 85 ? 14.173 -18.888 -35.271 1.00 80.81 85 PRO A N 1
ATOM 642 C CA . PRO A 1 85 ? 13.950 -18.657 -36.692 1.00 80.81 85 PRO A CA 1
ATOM 643 C C . PRO A 1 85 ? 13.401 -17.247 -36.912 1.00 80.81 85 PRO A C 1
ATOM 645 O O . PRO A 1 85 ? 12.449 -16.834 -36.249 1.00 80.81 85 PRO A O 1
ATOM 648 N N . LEU A 1 86 ? 14.001 -16.510 -37.846 1.00 74.88 86 LEU A N 1
ATOM 649 C CA . LEU A 1 86 ? 13.502 -15.194 -38.226 1.00 74.88 86 LEU A CA 1
ATOM 650 C C . LEU A 1 86 ? 12.111 -15.350 -38.864 1.00 74.88 86 LEU A C 1
ATOM 652 O O . LEU A 1 86 ? 11.956 -16.206 -39.740 1.00 74.88 86 LEU A O 1
ATOM 656 N N . PRO A 1 87 ? 11.107 -14.555 -38.453 1.00 73.31 87 PRO A N 1
ATOM 657 C CA . PRO A 1 87 ? 9.866 -14.470 -39.206 1.00 73.31 87 PRO A CA 1
ATOM 658 C C . PRO A 1 87 ? 10.181 -13.906 -40.598 1.00 73.31 87 PRO A C 1
ATOM 660 O O . PRO A 1 87 ? 10.895 -12.908 -40.711 1.00 73.31 87 PRO A O 1
ATOM 663 N N . GLY A 1 88 ? 9.713 -14.614 -41.629 1.00 63.53 88 GLY A N 1
ATOM 664 C CA . GLY A 1 88 ? 9.847 -14.215 -43.033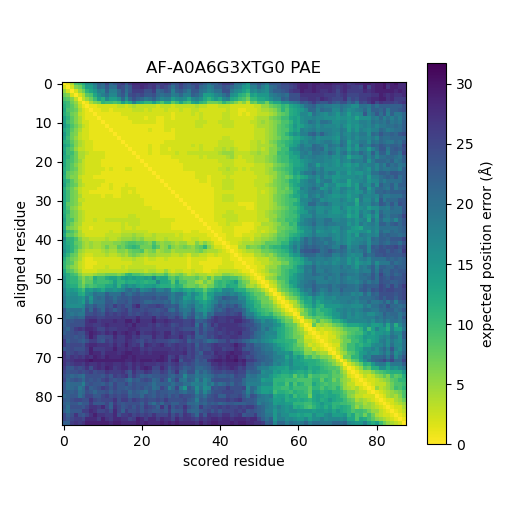 1.00 63.53 88 GLY A CA 1
ATOM 665 C C . GLY A 1 88 ? 8.955 -13.043 -43.412 1.00 63.53 88 GLY A C 1
ATOM 666 O O . GLY A 1 88 ? 7.952 -12.806 -42.700 1.00 63.53 88 GLY A O 1
#

Mean predicted aligned error: 13.34 Å

Solvent-accessible surface area (backbone atoms only — not comparable to full-atom values): 5827 Å² total; per-residue (Å²): 142,84,82,73,73,52,53,58,76,54,53,62,58,49,9,63,73,71,74,47,52,51,67,57,37,49,50,54,58,48,51,40,37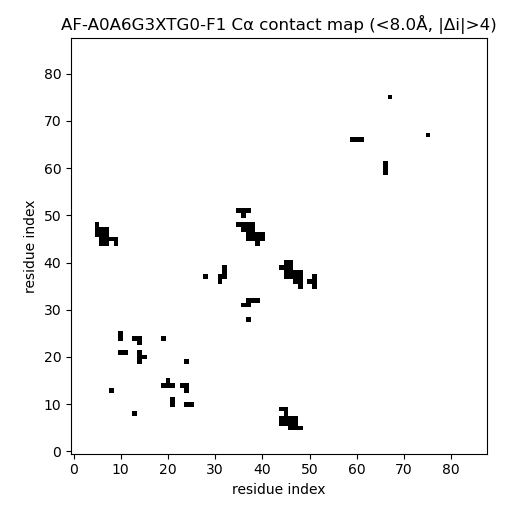,73,74,50,38,30,49,80,39,91,99,75,49,39,31,57,30,74,70,62,70,57,76,76,78,80,80,80,82,69,54,73,68,60,53,63,75,65,51,89,82,68,92,81,78,86,90,78,86,80,93,73,87,76,86,129

Foldseek 3Di:
DCPVAFFDDDLVVVCVVVVHDSVVSVVVVVVCVVVVQWDQDVVPHITGDPVVVDPPPPPPPDDPVVSVVPPVPDDDDDPDDDDDDDDD

InterPro domains:
  IPR000524 Transcription regulator HTH, GntR [PF00392] (6-48)
  IPR000524 Transcription regulator HTH, GntR [PR00035] (8-22)
  IPR000524 Transcription regulator HTH, GntR [PR00035] (22-38)
  IPR000524 Transcription regulator HTH, GntR [PS50949] (1-51)
  IPR000524 Transcription regulator HTH, GntR [SM00345] (6-48)
  IPR000524 Transcription regulator HTH, GntR [cd07377] (7-48)
  IPR036388 Winged helix-like DNA-binding domain superfamily [G3DSA:1.10.10.10] (2-78)
  IPR036390 Winged helix DNA-binding domain superfamily [SSF46785] (5-57)
  IPR050679 Bacterial HTH-type transcriptional regulator [PTHR44846] (5-85)

Nearest PDB structures (foldseek):
  4tv7-assembly1_A  TM=9.405E-01  e=1.119E-02  Bacillus subtilis subsp. subtilis str. 168
  4tv7-assembly2_C  TM=9.350E-01  e=1.198E-02  Bacillus subtilis subsp. subtilis str. 168
  2ek5-assembly1_B  TM=9.098E-01  e=9.107E-03  Corynebacterium glutamicum ATCC 13032
  3by6-assembly3_C  TM=9.442E-01  e=1.283E-02  Oenococcus oeni PSU-1
  4n0b-assembly2_C  TM=9.409E-01  e=1.687E-02  Bacillus subtilis

pLDDT: mean 78.99, std 17.03, range [35.53, 98.31]